Protein AF-A0A7V9CQF8-F1 (afdb_monomer)

pLDDT: mean 92.97, std 10.44, range [39.41, 98.69]

Secondary structure (DSSP, 8-state):
-B-SS-EE-TTSS-EEBS-EEEEETTEEEEEE-SBSHHHHHHHHTSSTTTTBEEEEE---TT-TTGGG----S-HHHHHTTS-EEEEEPPPGGGSTT-TT--HHHHHHTT----S-EEEEE--STT--EEE--TTSPPEEEEETTEE-GGGGS--

Radius of gyration: 16.54 Å; Cα contacts (8 Å, |Δi|>4): 326; chains: 1; bounding box: 37×45×39 Å

Mean predicted aligned error: 4.27 Å

Nearest PDB structures (foldseek):
  4icr-assembly1_A  TM=9.378E-01  e=2.756E-13  Streptococcus pneumoniae TIGR4
  4icq-assembly1_B  TM=9.628E-01  e=1.821E-12  Streptococcus pneumoniae TIGR4
  1zjc-assembly1_A-2  TM=9.730E-01  e=5.925E-12  Staphylococcus aureus subsp. aureus MW2
  2ayi-assembly1_A  TM=9.454E-01  e=4.159E-12  Thermus thermophilus

Foldseek 3Di:
DWFPAWAQDPPDPWIWAGWDFDDDPQFTPDIDTPTCRVVLVVQCPQDPQQRGWADWFAEFCPQPLLVVVDDPNDCVSLCSNGIKIKGAFHDLVVFPPSPPDDPVSSVVSVGRHGPDIGIGHDGAQVDWDWDDDPPDDTHTQDHRRDGDNVVPPPD

Structure (mmCIF, N/CA/C/O backbone):
data_AF-A0A7V9CQF8-F1
#
_entry.id   AF-A0A7V9CQF8-F1
#
loop_
_atom_site.group_PDB
_atom_site.id
_atom_site.type_symbol
_atom_site.label_atom_id
_atom_site.label_alt_id
_atom_site.label_comp_id
_atom_site.label_asym_id
_atom_site.label_entity_id
_atom_site.label_seq_id
_atom_site.pdbx_PDB_ins_code
_atom_site.Cartn_x
_atom_site.Cartn_y
_atom_site.Cartn_z
_atom_site.occupancy
_atom_site.B_iso_or_equiv
_atom_site.auth_seq_id
_atom_site.auth_comp_id
_atom_site.auth_asym_id
_atom_site.auth_atom_id
_atom_site.pdbx_PDB_model_num
ATOM 1 N N . VAL A 1 1 ? -8.723 5.902 -1.088 1.00 95.75 1 VAL A N 1
ATOM 2 C CA . VAL A 1 1 ? -8.218 4.876 -0.150 1.00 95.75 1 VAL A CA 1
ATOM 3 C C . VAL A 1 1 ? -7.998 5.542 1.192 1.00 95.75 1 VAL A C 1
ATOM 5 O O . VAL A 1 1 ? -7.441 6.632 1.205 1.00 95.75 1 VAL A O 1
ATOM 8 N N . ARG A 1 2 ? -8.460 4.934 2.285 1.00 97.56 2 ARG A N 1
ATOM 9 C CA . ARG A 1 2 ? -8.322 5.459 3.649 1.00 97.56 2 ARG A CA 1
ATOM 10 C C . ARG A 1 2 ? -7.495 4.477 4.470 1.00 97.56 2 ARG A C 1
ATOM 12 O O . ARG A 1 2 ? -7.745 3.279 4.388 1.00 97.56 2 ARG A O 1
ATOM 19 N N . ALA A 1 3 ? -6.534 4.982 5.232 1.00 97.12 3 ALA A N 1
ATOM 20 C CA . ALA A 1 3 ? -5.787 4.174 6.178 1.00 97.12 3 ALA A CA 1
ATOM 21 C C . ALA A 1 3 ? -6.675 3.800 7.370 1.00 97.12 3 ALA A C 1
ATOM 23 O O . ALA A 1 3 ? -7.401 4.642 7.900 1.00 97.12 3 ALA A O 1
ATOM 24 N N . THR A 1 4 ? -6.601 2.550 7.808 1.00 95.62 4 THR A N 1
ATOM 25 C CA . THR A 1 4 ? -7.369 2.044 8.957 1.00 95.62 4 THR A CA 1
ATOM 26 C C . THR A 1 4 ? -6.568 2.069 10.254 1.00 95.62 4 THR A C 1
ATOM 28 O O . THR A 1 4 ? -7.110 1.831 11.332 1.00 95.62 4 THR A O 1
ATOM 31 N N . ARG A 1 5 ? -5.274 2.397 10.168 1.00 94.25 5 ARG A N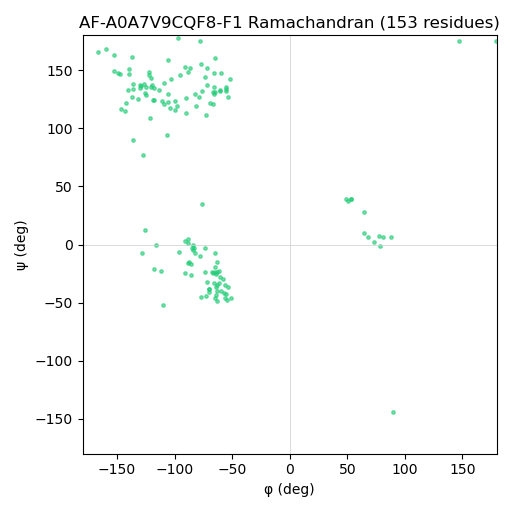 1
ATOM 32 C CA . ARG A 1 5 ? -4.361 2.546 11.304 1.00 94.25 5 ARG A CA 1
ATOM 33 C C . ARG A 1 5 ? -3.432 3.745 11.091 1.00 94.25 5 ARG A C 1
ATOM 35 O O . ARG A 1 5 ? -3.121 4.058 9.941 1.00 94.25 5 ARG A O 1
ATOM 42 N N . PRO A 1 6 ? -2.958 4.403 12.165 1.00 94.00 6 PRO A N 1
ATOM 43 C CA . PRO A 1 6 ? -1.897 5.399 12.065 1.00 94.00 6 PRO A CA 1
ATOM 44 C C . PRO A 1 6 ? -0.609 4.798 11.494 1.00 94.00 6 PRO A C 1
ATOM 46 O O . PRO A 1 6 ? -0.287 3.640 11.757 1.00 94.00 6 PRO A O 1
ATOM 49 N N . LEU A 1 7 ? 0.157 5.604 10.762 1.00 92.00 7 LEU A N 1
ATOM 50 C CA . LEU A 1 7 ? 1.439 5.195 10.197 1.00 92.00 7 LEU A CA 1
ATOM 51 C C . LEU A 1 7 ? 2.574 5.839 10.985 1.00 92.00 7 LEU A C 1
ATOM 53 O O . LEU A 1 7 ? 2.673 7.065 11.065 1.00 92.00 7 LEU A O 1
ATOM 57 N N . ALA A 1 8 ? 3.468 5.016 11.523 1.00 88.94 8 ALA A N 1
ATOM 58 C CA . ALA A 1 8 ? 4.750 5.480 12.033 1.00 88.94 8 ALA A CA 1
ATOM 59 C C . ALA A 1 8 ? 5.778 5.428 10.900 1.00 88.94 8 ALA A C 1
ATOM 61 O O . ALA A 1 8 ? 6.128 4.349 10.429 1.00 88.94 8 ALA A O 1
ATOM 62 N N . LEU A 1 9 ? 6.257 6.588 10.448 1.00 83.38 9 LEU A N 1
ATOM 63 C CA . LEU A 1 9 ? 7.223 6.641 9.352 1.00 83.38 9 LEU A CA 1
ATOM 64 C C . LEU A 1 9 ? 8.643 6.362 9.878 1.00 83.38 9 LEU A C 1
ATOM 66 O O . LEU A 1 9 ? 9.141 7.138 10.699 1.00 83.38 9 LEU A O 1
ATOM 70 N N . PRO A 1 10 ? 9.334 5.305 9.405 1.00 69.06 10 PRO A N 1
ATOM 71 C CA . PRO A 1 10 ? 10.662 4.954 9.898 1.00 69.06 10 PRO A CA 1
ATOM 72 C C . PRO A 1 10 ? 11.655 6.116 9.793 1.00 69.06 10 PRO A C 1
ATOM 74 O O . PRO A 1 10 ? 11.728 6.814 8.782 1.00 69.06 10 PRO A O 1
ATOM 77 N N . GLY A 1 11 ? 12.433 6.335 10.856 1.00 68.81 11 GLY A N 1
ATOM 78 C CA . GLY A 1 11 ? 13.428 7.412 10.910 1.00 68.81 11 GLY A CA 1
ATOM 79 C C . GLY A 1 11 ? 12.846 8.821 11.070 1.00 68.81 11 GLY A C 1
ATOM 80 O O . GLY A 1 11 ? 13.608 9.786 11.111 1.00 68.81 11 GLY A O 1
ATOM 81 N N . ARG A 1 12 ? 11.522 8.960 11.198 1.00 65.94 12 ARG A N 1
ATOM 82 C CA . ARG A 1 12 ? 10.856 10.221 11.529 1.00 65.94 12 ARG A CA 1
ATOM 83 C C . ARG A 1 12 ? 10.065 10.049 12.820 1.00 65.94 12 ARG A C 1
ATOM 85 O O . ARG A 1 12 ? 9.318 9.094 12.975 1.00 65.94 12 ARG A O 1
ATOM 92 N N . SER A 1 13 ? 10.161 11.012 13.732 1.00 79.31 13 SER A N 1
ATOM 93 C CA . SER A 1 13 ? 9.315 11.065 14.938 1.00 79.31 13 SER A CA 1
ATOM 94 C C . SER A 1 13 ? 7.892 11.551 14.618 1.00 79.31 13 SER A C 1
ATOM 96 O O . SER A 1 13 ? 7.308 12.309 15.388 1.00 79.31 13 SER A O 1
ATOM 98 N N . VAL A 1 14 ? 7.364 11.189 13.444 1.00 88.50 14 VAL A N 1
ATOM 99 C CA . VAL A 1 14 ? 6.090 11.677 12.911 1.00 88.50 14 VAL A CA 1
ATOM 100 C C . VAL A 1 14 ? 5.140 10.502 12.761 1.00 88.50 14 VAL A C 1
ATOM 102 O O . VAL A 1 14 ? 5.447 9.526 12.076 1.00 88.50 14 VAL A O 1
ATOM 105 N N . ILE A 1 15 ? 3.977 10.640 13.391 1.00 92.81 15 ILE A N 1
ATOM 106 C CA . ILE A 1 15 ? 2.840 9.741 13.230 1.00 92.81 15 ILE A CA 1
ATOM 107 C C . ILE A 1 15 ? 1.863 10.411 12.264 1.00 92.81 15 ILE A C 1
ATOM 109 O O . ILE A 1 15 ? 1.437 11.552 12.486 1.00 92.81 15 ILE A O 1
ATOM 113 N N . VAL A 1 16 ? 1.540 9.704 11.186 1.00 95.81 16 VAL A N 1
ATOM 114 C CA . VAL A 1 16 ? 0.502 10.107 10.237 1.00 95.81 16 VAL A CA 1
ATOM 115 C C . VAL A 1 16 ? -0.820 9.509 10.700 1.00 95.81 16 VAL A C 1
ATOM 117 O O . VAL A 1 16 ? -0.909 8.297 10.898 1.00 95.81 16 VAL A O 1
ATOM 120 N N . SER A 1 17 ? -1.836 10.351 10.862 1.00 96.00 17 SER A N 1
ATOM 121 C CA . SER A 1 17 ? -3.161 9.954 11.354 1.00 96.00 17 SER A CA 1
ATOM 122 C C . SER A 1 17 ? -4.242 10.323 10.346 1.00 96.00 17 SER A C 1
ATOM 124 O O . SER A 1 17 ? -4.129 11.342 9.665 1.00 96.00 17 SER A O 1
ATOM 126 N N . ASP A 1 18 ? -5.282 9.492 10.262 1.00 97.38 18 ASP 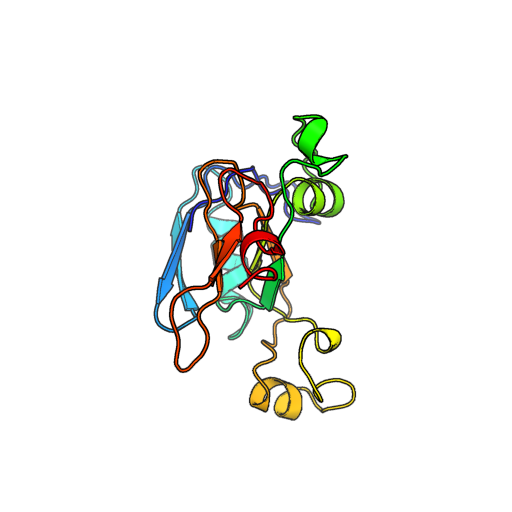A N 1
ATOM 127 C CA . ASP A 1 18 ? -6.444 9.681 9.381 1.00 97.38 18 ASP A CA 1
ATOM 128 C C . ASP A 1 18 ? -6.067 9.899 7.906 1.00 97.38 18 ASP A C 1
ATOM 130 O O . ASP A 1 18 ? -6.649 10.732 7.215 1.00 97.38 18 ASP A O 1
ATOM 134 N N . LEU A 1 19 ? -5.055 9.163 7.430 1.00 98.44 19 LEU A N 1
ATOM 135 C CA . LEU A 1 19 ? -4.542 9.303 6.072 1.00 98.44 19 LEU A CA 1
ATOM 136 C C . LEU A 1 19 ? -5.585 8.875 5.032 1.00 98.44 19 LEU A C 1
ATOM 138 O O . LEU A 1 19 ? -6.097 7.756 5.051 1.00 98.44 19 LEU A O 1
ATOM 142 N N . GLU A 1 20 ? -5.810 9.740 4.054 1.00 98.56 20 GLU A N 1
ATOM 143 C CA . GLU A 1 20 ? -6.580 9.483 2.848 1.00 98.56 20 GLU A CA 1
ATOM 144 C C . GLU A 1 20 ? -5.752 9.792 1.604 1.00 98.56 20 GLU A C 1
ATOM 146 O O . GLU A 1 20 ? -5.093 10.827 1.503 1.00 98.56 20 GLU A O 1
ATOM 151 N N . LEU A 1 21 ? -5.826 8.888 0.632 1.00 98.62 21 LEU A N 1
ATOM 152 C CA . LEU A 1 21 ? -5.148 8.979 -0.654 1.00 98.62 21 LEU A CA 1
ATOM 153 C C . LEU A 1 21 ? -6.166 8.839 -1.784 1.00 98.62 21 LEU A C 1
ATOM 155 O O . LEU A 1 21 ? -6.950 7.879 -1.812 1.00 98.62 21 LEU A O 1
ATOM 159 N N . ARG A 1 22 ? -6.129 9.756 -2.753 1.00 98.62 22 ARG A N 1
ATOM 160 C CA . ARG A 1 22 ? -6.918 9.661 -3.988 1.00 98.62 22 ARG A CA 1
ATOM 161 C C . ARG A 1 22 ? -6.017 9.279 -5.150 1.00 98.62 22 ARG A C 1
ATOM 163 O O . ARG A 1 22 ? -4.993 9.923 -5.367 1.00 98.62 22 ARG A O 1
ATOM 170 N N . PHE A 1 23 ? -6.420 8.255 -5.898 1.00 98.38 23 PHE A N 1
ATOM 171 C CA . PHE A 1 23 ? -5.676 7.753 -7.048 1.00 98.38 23 PHE A CA 1
ATOM 172 C C . PHE A 1 23 ? -6.398 8.086 -8.353 1.00 98.38 23 PHE A C 1
ATOM 174 O O . PHE A 1 23 ? -7.611 7.915 -8.453 1.00 98.38 23 PHE A O 1
ATOM 181 N N . GLU A 1 24 ? -5.639 8.490 -9.365 1.00 98.44 24 GLU A N 1
ATOM 182 C CA . GLU A 1 24 ? -6.078 8.595 -10.755 1.00 98.44 24 GLU A CA 1
ATOM 183 C C . GLU A 1 24 ? -4.998 8.016 -11.664 1.00 98.44 24 GLU A C 1
ATOM 185 O O . GLU A 1 24 ? -3.815 8.307 -11.499 1.00 98.44 24 GLU A O 1
ATOM 190 N N . GLN A 1 25 ? -5.398 7.175 -12.623 1.00 96.81 25 GLN A N 1
ATOM 191 C CA . GLN A 1 25 ? -4.489 6.601 -13.629 1.00 96.81 25 GLN A CA 1
ATOM 192 C C . GLN A 1 25 ? -3.219 5.960 -13.024 1.00 96.81 25 GLN A C 1
ATOM 194 O O . GLN A 1 25 ? -2.124 6.070 -13.570 1.00 96.81 25 GLN A O 1
ATOM 199 N N . GLY A 1 26 ? -3.366 5.297 -11.871 1.00 96.12 26 GLY A N 1
ATOM 200 C CA . GLY A 1 26 ? -2.268 4.625 -11.167 1.00 96.12 26 GLY A CA 1
ATOM 201 C C . GLY A 1 26 ? -1.374 5.538 -10.319 1.00 96.12 26 GLY A C 1
ATOM 202 O O . GLY A 1 26 ? -0.381 5.055 -9.779 1.00 96.12 26 GLY A O 1
ATOM 203 N N . ARG A 1 27 ? -1.712 6.826 -10.170 1.00 98.19 27 ARG A N 1
ATOM 204 C CA . ARG A 1 27 ? -0.949 7.805 -9.381 1.00 98.19 27 ARG A CA 1
ATOM 205 C C . ARG A 1 27 ? -1.783 8.405 -8.259 1.00 98.19 27 ARG A C 1
ATOM 207 O O . ARG A 1 27 ? -2.958 8.694 -8.455 1.00 98.19 27 ARG A O 1
ATOM 214 N N . ILE A 1 28 ? -1.163 8.658 -7.114 1.00 98.69 28 ILE A N 1
ATOM 215 C CA . ILE A 1 28 ? -1.724 9.480 -6.043 1.00 98.69 28 ILE A CA 1
ATOM 216 C C . ILE A 1 28 ? -1.753 10.928 -6.529 1.00 98.69 28 ILE A C 1
ATOM 218 O O . ILE A 1 28 ? -0.717 11.497 -6.872 1.00 98.69 28 ILE A O 1
ATOM 222 N N . VAL A 1 29 ? -2.944 11.517 -6.548 1.00 98.31 29 VAL A N 1
ATOM 223 C CA . VAL A 1 29 ? -3.176 12.905 -6.971 1.00 98.31 29 VAL A CA 1
ATOM 224 C C . VAL A 1 29 ? -3.590 13.809 -5.814 1.00 98.31 29 VAL A C 1
ATOM 226 O O . VAL A 1 29 ? -3.366 15.014 -5.874 1.00 98.31 29 VAL A O 1
ATOM 229 N N . GLU A 1 30 ? -4.129 13.241 -4.731 1.00 98.50 30 GLU A N 1
ATOM 230 C CA . GLU A 1 30 ? -4.442 13.973 -3.503 1.00 98.50 30 GLU A CA 1
ATOM 231 C C . GLU A 1 30 ? -4.082 13.162 -2.260 1.00 98.50 30 GLU A C 1
ATOM 233 O O . GLU A 1 30 ? -4.195 11.934 -2.237 1.00 98.50 30 GLU A O 1
ATOM 238 N N . VAL A 1 31 ? -3.676 13.895 -1.225 1.00 98.50 31 VAL A N 1
ATOM 239 C CA . VAL A 1 31 ? -3.358 13.409 0.118 1.00 98.50 31 VAL A CA 1
ATOM 240 C C . VAL A 1 31 ? -4.130 14.274 1.103 1.00 98.50 31 VAL A C 1
ATOM 242 O O . VAL A 1 31 ? -4.139 15.495 0.938 1.00 98.50 31 VAL A O 1
ATOM 245 N N . SER A 1 32 ? -4.735 13.661 2.113 1.00 98.56 32 SER A N 1
ATOM 246 C CA . SER A 1 32 ? -5.261 14.349 3.291 1.00 98.56 32 SER A CA 1
ATOM 247 C C . SER A 1 32 ? -4.893 13.566 4.545 1.00 98.56 32 SER A C 1
ATOM 249 O O . SER A 1 32 ? -4.935 12.340 4.521 1.00 98.56 32 SER A O 1
ATOM 251 N N . ALA A 1 33 ? -4.491 14.242 5.617 1.00 98.25 33 ALA A N 1
ATOM 252 C CA . ALA A 1 33 ? -4.275 13.609 6.917 1.00 98.25 33 ALA A CA 1
ATOM 253 C C . ALA A 1 33 ? -4.490 14.618 8.053 1.00 98.25 33 ALA A C 1
ATOM 255 O O . ALA A 1 33 ? -4.196 15.803 7.899 1.00 98.25 33 ALA A O 1
ATOM 256 N N . SER A 1 34 ? -4.947 14.158 9.220 1.00 97.88 34 SER A N 1
ATOM 257 C CA . SER A 1 34 ? -5.106 15.025 10.400 1.00 97.88 34 SER A CA 1
ATOM 258 C C . SER A 1 34 ? -3.761 15.398 11.042 1.00 97.88 34 SER A C 1
ATOM 260 O O . SER A 1 34 ? -3.640 16.428 11.704 1.00 97.88 34 SER A O 1
ATOM 262 N N . SER A 1 35 ? -2.731 14.577 10.814 1.00 96.81 35 SER A N 1
ATOM 263 C CA . SER A 1 35 ? -1.340 14.795 11.219 1.00 96.81 35 SER A CA 1
ATOM 264 C C . SER A 1 35 ? -0.397 14.179 10.187 1.00 96.81 35 SER A C 1
ATOM 266 O O . SER A 1 35 ? -0.706 13.141 9.609 1.00 96.81 35 SER A O 1
ATOM 268 N N . GLY A 1 36 ? 0.775 14.787 9.976 1.00 95.62 36 GLY A N 1
ATOM 269 C CA . GLY A 1 36 ? 1.837 14.219 9.137 1.00 95.62 36 GLY A CA 1
ATOM 270 C C . GLY A 1 36 ? 1.626 14.342 7.621 1.00 95.62 36 GLY A C 1
ATOM 271 O O . GLY A 1 36 ? 2.438 13.810 6.864 1.00 95.62 36 GLY A O 1
ATOM 272 N N . GLU A 1 37 ? 0.598 15.069 7.165 1.00 97.44 37 GLU A N 1
ATOM 273 C CA . GLU A 1 37 ? 0.268 15.237 5.739 1.00 97.44 37 GLU A CA 1
ATOM 274 C C . GLU A 1 37 ? 1.458 15.750 4.911 1.00 97.44 37 GLU A C 1
ATOM 276 O O . GLU A 1 37 ? 1.789 15.185 3.868 1.00 97.44 37 GLU A O 1
ATOM 281 N N . GLU A 1 38 ? 2.145 16.790 5.391 1.00 96.56 38 GLU A N 1
ATOM 282 C CA . GLU A 1 38 ? 3.285 17.396 4.690 1.00 96.56 38 GLU A CA 1
ATOM 283 C C . GLU A 1 38 ? 4.437 16.406 4.483 1.00 96.56 38 GLU A C 1
ATOM 285 O O . GLU A 1 38 ? 5.120 16.445 3.460 1.00 96.56 38 GLU A O 1
ATOM 290 N N . VAL A 1 39 ? 4.630 15.478 5.423 1.00 95.19 39 VAL A N 1
ATOM 291 C CA . VAL A 1 39 ? 5.676 14.455 5.331 1.00 95.19 39 VAL A CA 1
ATOM 292 C C . VAL A 1 39 ? 5.343 13.439 4.244 1.00 95.19 39 VAL A C 1
ATOM 294 O O . VAL A 1 39 ? 6.232 13.061 3.479 1.00 95.19 39 VAL A O 1
ATOM 297 N N . VAL A 1 40 ? 4.074 13.033 4.141 1.00 97.00 40 VAL A N 1
ATOM 298 C CA . VAL A 1 40 ? 3.603 12.169 3.052 1.00 97.00 40 VAL A CA 1
ATOM 299 C C . VAL A 1 40 ? 3.769 12.895 1.720 1.00 97.00 40 VAL A C 1
ATOM 301 O O . VAL A 1 40 ? 4.404 12.361 0.815 1.00 97.00 40 VAL A O 1
ATOM 304 N N . ARG A 1 41 ? 3.317 14.152 1.607 1.00 97.38 41 ARG A N 1
ATOM 305 C CA . ARG A 1 41 ? 3.504 14.960 0.386 1.00 97.38 41 ARG A CA 1
ATOM 306 C C . ARG A 1 41 ? 4.976 15.063 -0.020 1.00 97.38 41 ARG A C 1
ATOM 308 O O . ARG A 1 41 ? 5.291 14.908 -1.197 1.00 97.38 41 ARG A O 1
ATOM 315 N N . ALA A 1 42 ? 5.877 15.266 0.941 1.00 95.81 42 ALA A N 1
ATOM 316 C CA . ALA A 1 42 ? 7.312 15.308 0.686 1.00 95.81 42 ALA A CA 1
ATOM 317 C C . ALA A 1 42 ? 7.864 13.962 0.183 1.00 95.81 42 ALA A C 1
ATOM 319 O O . ALA A 1 42 ? 8.727 13.953 -0.690 1.00 95.81 42 ALA A O 1
ATOM 320 N N . GLN A 1 43 ? 7.363 12.826 0.685 1.00 95.88 43 GLN A N 1
ATOM 321 C CA . GLN A 1 43 ? 7.725 11.511 0.142 1.00 95.88 43 GLN A CA 1
ATOM 322 C C . GLN A 1 43 ? 7.247 11.338 -1.299 1.00 95.88 43 GLN A C 1
ATOM 324 O O . GLN A 1 43 ? 8.030 10.909 -2.140 1.00 95.88 43 GLN A O 1
ATOM 329 N N . LEU A 1 44 ? 5.995 11.697 -1.598 1.00 97.50 44 LEU A N 1
ATOM 330 C CA . LEU A 1 44 ? 5.426 11.547 -2.943 1.00 97.50 44 LEU A CA 1
ATOM 331 C C . LEU A 1 44 ? 6.122 12.430 -3.990 1.00 97.50 44 LEU A C 1
ATOM 333 O O . LEU A 1 44 ? 6.091 12.112 -5.174 1.00 97.50 44 LEU A O 1
ATOM 337 N N . ALA A 1 45 ? 6.754 13.525 -3.560 1.00 97.19 45 ALA A N 1
ATOM 338 C CA . ALA A 1 45 ? 7.527 14.423 -4.414 1.00 97.19 45 ALA A CA 1
ATOM 339 C C . ALA A 1 45 ? 8.986 13.978 -4.634 1.00 97.19 45 ALA A C 1
ATOM 341 O O . ALA A 1 45 ? 9.718 14.653 -5.355 1.00 97.19 45 ALA A O 1
ATOM 342 N N . ASN A 1 46 ? 9.432 12.887 -4.000 1.00 96.19 46 ASN A N 1
ATOM 343 C CA . ASN A 1 46 ? 10.845 12.503 -3.990 1.00 96.19 46 ASN A CA 1
ATOM 344 C C . ASN A 1 46 ? 11.340 12.002 -5.357 1.00 96.19 46 ASN A C 1
ATOM 346 O O . ASN A 1 46 ? 12.461 12.300 -5.763 1.00 96.19 46 ASN A O 1
ATOM 350 N N . ASP A 1 47 ? 10.503 11.247 -6.071 1.00 97.12 47 ASP A N 1
ATOM 351 C CA . ASP A 1 47 ? 10.774 10.758 -7.423 1.00 97.12 47 ASP A CA 1
ATOM 352 C C . ASP A 1 47 ? 9.475 10.374 -8.152 1.00 97.12 47 ASP A C 1
ATOM 354 O O . ASP A 1 47 ? 8.406 10.273 -7.549 1.00 97.12 47 ASP A O 1
ATOM 358 N N . ASP A 1 48 ? 9.563 10.143 -9.465 1.00 94.69 48 ASP A N 1
ATOM 359 C CA . ASP A 1 48 ? 8.398 9.902 -10.330 1.00 94.69 48 ASP A CA 1
ATOM 360 C C . ASP A 1 48 ? 7.543 8.699 -9.905 1.00 94.69 48 ASP A C 1
ATOM 362 O O . ASP A 1 48 ? 6.331 8.689 -10.158 1.00 94.69 48 ASP A O 1
ATOM 366 N N . GLY A 1 49 ? 8.164 7.687 -9.290 1.00 97.62 49 GLY A N 1
ATOM 367 C CA . GLY A 1 49 ? 7.510 6.458 -8.848 1.00 97.62 49 GLY A CA 1
ATOM 368 C C . GLY A 1 49 ? 6.925 6.543 -7.441 1.00 97.62 49 GLY A C 1
ATOM 369 O O . GLY A 1 49 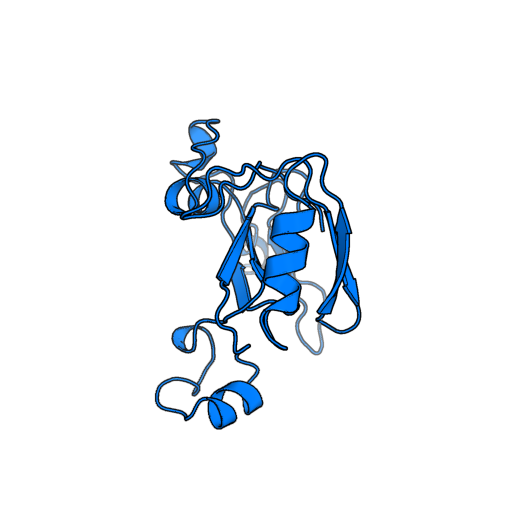? 6.078 5.721 -7.101 1.00 97.62 49 GLY A O 1
ATOM 370 N N . ALA A 1 50 ? 7.314 7.532 -6.632 1.00 98.12 50 ALA A N 1
ATOM 371 C CA . ALA A 1 50 ? 6.878 7.654 -5.240 1.00 98.12 50 ALA A CA 1
ATOM 372 C C . ALA A 1 50 ? 5.353 7.807 -5.093 1.00 98.12 50 ALA A C 1
ATOM 374 O O . ALA A 1 50 ? 4.785 7.375 -4.096 1.00 98.12 50 ALA A O 1
ATOM 375 N N . ALA A 1 51 ? 4.684 8.370 -6.104 1.00 98.25 51 ALA A N 1
ATOM 376 C CA . ALA A 1 51 ? 3.229 8.514 -6.151 1.00 98.25 51 ALA A CA 1
ATOM 377 C C . ALA A 1 51 ? 2.484 7.314 -6.766 1.00 98.25 51 ALA A C 1
ATOM 379 O O . ALA A 1 51 ? 1.265 7.371 -6.888 1.00 98.25 51 ALA A O 1
ATOM 380 N N . CYS A 1 52 ? 3.166 6.246 -7.177 1.00 98.31 52 CYS A N 1
ATOM 381 C CA . CYS A 1 52 ? 2.539 5.038 -7.725 1.00 98.31 52 CYS A CA 1
ATOM 382 C C . CYS A 1 52 ? 2.589 3.894 -6.704 1.00 98.31 52 CYS A C 1
ATOM 384 O O . CYS A 1 52 ? 3.426 3.905 -5.805 1.00 98.31 52 CYS A O 1
ATOM 386 N N . LEU A 1 53 ? 1.722 2.889 -6.846 1.00 98.31 53 LEU A N 1
ATOM 387 C CA . LEU A 1 53 ? 1.769 1.698 -5.992 1.00 98.31 53 LEU A CA 1
ATOM 388 C C . LEU A 1 53 ? 2.951 0.789 -6.344 1.00 98.31 53 LEU A C 1
ATOM 390 O O . LEU A 1 53 ? 3.312 0.642 -7.512 1.00 98.31 53 LEU A O 1
ATOM 394 N N . GLY A 1 54 ? 3.522 0.175 -5.314 1.00 98.12 54 GLY A N 1
ATOM 395 C CA . GLY A 1 54 ? 4.556 -0.849 -5.410 1.00 98.12 54 GLY A CA 1
ATOM 396 C C . GLY A 1 54 ? 4.135 -2.202 -4.842 1.00 98.12 54 GLY A C 1
ATOM 397 O O . GLY A 1 54 ? 4.709 -3.217 -5.228 1.00 98.12 54 GLY A O 1
ATOM 398 N N . GLU A 1 55 ? 3.130 -2.230 -3.965 1.00 98.38 55 GLU A N 1
ATOM 399 C CA . GLU A 1 55 ? 2.691 -3.448 -3.285 1.00 98.38 55 GLU A CA 1
ATOM 400 C C . GLU A 1 55 ? 1.196 -3.423 -2.972 1.00 98.38 55 GLU A C 1
ATOM 402 O O . GLU A 1 55 ? 0.620 -2.371 -2.679 1.00 98.38 55 GLU A O 1
ATOM 407 N N . VAL A 1 56 ? 0.599 -4.613 -3.005 1.00 97.81 56 VAL A N 1
ATOM 408 C CA . VAL A 1 56 ? -0.697 -4.933 -2.412 1.00 97.81 56 VAL A CA 1
ATOM 409 C C . VAL A 1 56 ? -0.507 -6.219 -1.620 1.00 97.81 56 VAL A C 1
ATOM 411 O O . VAL A 1 56 ? -0.070 -7.223 -2.184 1.00 97.81 56 VAL A O 1
ATOM 414 N N . ALA A 1 57 ? -0.851 -6.196 -0.339 1.00 97.75 57 ALA A N 1
ATOM 415 C CA . ALA A 1 57 ? -0.722 -7.332 0.555 1.00 97.75 57 ALA A CA 1
ATOM 416 C C . ALA A 1 57 ? -2.053 -7.626 1.244 1.00 97.75 57 ALA A C 1
ATOM 418 O O . ALA A 1 57 ? -2.775 -6.724 1.677 1.00 97.75 57 ALA A O 1
ATOM 419 N N . LEU A 1 58 ? -2.373 -8.914 1.335 1.00 97.44 58 LEU A N 1
ATOM 420 C CA . LEU A 1 58 ? -3.613 -9.400 1.920 1.00 97.44 58 LEU A CA 1
ATOM 421 C C . LEU A 1 58 ? -3.312 -10.113 3.235 1.00 97.44 58 LEU A C 1
ATOM 423 O O . LEU A 1 58 ? -2.545 -11.074 3.274 1.00 97.44 58 LEU A O 1
ATOM 427 N N . VAL A 1 59 ? -3.947 -9.637 4.299 1.00 96.62 59 VAL A N 1
ATOM 428 C CA . VAL A 1 59 ? -3.886 -10.191 5.650 1.00 96.62 59 VAL A CA 1
ATOM 429 C C . VAL A 1 59 ? -5.305 -10.167 6.197 1.00 96.62 59 VAL A C 1
ATOM 431 O O . VAL A 1 59 ? -5.949 -9.118 6.167 1.00 96.62 59 VAL A O 1
ATOM 434 N N . ASP A 1 60 ? -5.779 -11.316 6.665 1.00 95.25 60 ASP A N 1
ATOM 435 C CA . ASP A 1 60 ? -7.132 -11.487 7.185 1.00 95.25 60 ASP A CA 1
ATOM 436 C C . ASP A 1 60 ? -7.166 -11.388 8.723 1.00 95.25 60 ASP A C 1
ATOM 438 O O . ASP A 1 60 ? -6.135 -11.293 9.407 1.00 95.25 60 ASP A O 1
ATOM 442 N N . GLY A 1 61 ? -8.366 -11.488 9.290 1.00 94.62 61 GLY A N 1
ATOM 443 C CA . GLY A 1 61 ? -8.606 -11.406 10.728 1.00 94.62 61 GLY A CA 1
ATOM 444 C C . GLY A 1 61 ? -7.985 -12.553 11.534 1.00 94.62 61 GLY A C 1
ATOM 445 O O . GLY A 1 61 ? -7.983 -12.522 12.770 1.00 94.62 61 GLY A O 1
ATOM 446 N N . THR A 1 62 ? -7.420 -13.575 10.876 1.00 94.94 62 THR A N 1
ATOM 447 C CA . THR A 1 62 ? -6.707 -14.665 11.553 1.00 94.94 62 THR A CA 1
ATOM 448 C C . T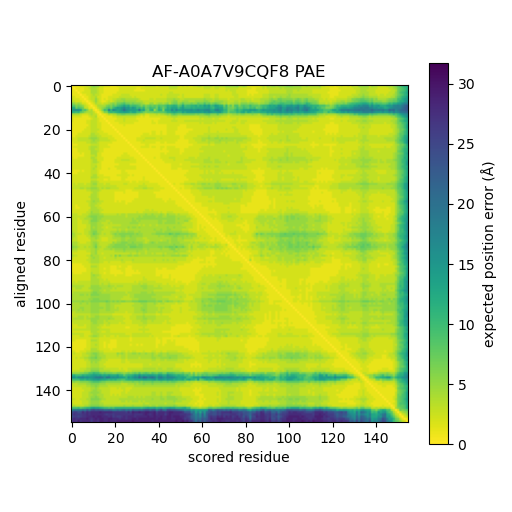HR A 1 62 ? -5.251 -14.322 11.882 1.00 94.94 62 THR A C 1
ATOM 450 O O . THR A 1 62 ? -4.588 -15.105 12.578 1.00 94.94 62 THR A O 1
ATOM 453 N N . SER A 1 63 ? -4.756 -13.142 11.486 1.00 95.75 63 SER A N 1
ATOM 454 C CA . SER A 1 63 ? -3.429 -12.660 11.879 1.00 95.75 63 SER A CA 1
ATOM 455 C C . SER A 1 63 ? -3.242 -12.669 13.399 1.00 95.75 63 SER A C 1
ATOM 457 O O . SER A 1 63 ? -4.009 -12.078 14.162 1.00 95.75 63 SER A O 1
ATOM 459 N N . ALA A 1 64 ? -2.164 -13.308 13.864 1.00 95.69 64 ALA A N 1
ATOM 460 C CA . ALA A 1 64 ? -1.809 -13.302 15.280 1.00 95.69 64 ALA A CA 1
ATOM 461 C C . ALA A 1 64 ? -1.484 -11.891 15.791 1.00 95.69 64 ALA A C 1
ATOM 463 O O . ALA A 1 64 ? -1.815 -11.578 16.933 1.00 95.69 64 ALA A O 1
ATOM 464 N N . VAL A 1 65 ? -0.880 -11.047 14.947 1.00 95.38 65 VAL A N 1
ATOM 465 C CA . VAL A 1 65 ? -0.585 -9.649 15.282 1.00 95.38 65 VAL A CA 1
ATOM 466 C C . VAL A 1 65 ? -1.875 -8.832 15.282 1.00 95.38 65 VAL A C 1
ATOM 468 O O . VAL A 1 65 ? -2.133 -8.106 16.243 1.00 95.38 65 VAL A O 1
ATOM 471 N N . GLY A 1 66 ? -2.732 -9.024 14.273 1.00 93.12 66 GLY A N 1
ATOM 472 C CA . GLY A 1 66 ? -4.040 -8.371 14.168 1.00 93.12 66 GLY A CA 1
ATOM 473 C C . GLY A 1 66 ? -4.921 -8.619 15.392 1.00 93.12 66 GLY A C 1
ATOM 474 O O . GLY A 1 66 ? -5.430 -7.672 15.995 1.00 93.12 66 GLY A O 1
ATOM 475 N N . ARG A 1 67 ? -4.992 -9.876 15.854 1.00 95.00 67 ARG A N 1
ATOM 476 C CA . ARG A 1 67 ? -5.769 -10.285 17.038 1.00 95.00 67 ARG A CA 1
ATOM 477 C C . ARG A 1 67 ? -5.321 -9.661 18.359 1.00 95.00 67 ARG A C 1
ATOM 479 O O . ARG A 1 67 ? -6.071 -9.730 19.330 1.00 95.00 67 ARG A O 1
ATOM 486 N N . THR A 1 68 ? -4.133 -9.060 18.432 1.00 95.00 68 THR A N 1
ATOM 487 C CA . THR A 1 68 ? -3.728 -8.324 19.642 1.00 95.00 68 THR A CA 1
ATOM 488 C C . THR A 1 68 ? -4.572 -7.065 19.859 1.00 95.00 68 THR A C 1
ATOM 490 O O . THR A 1 68 ? -4.663 -6.589 20.988 1.00 95.00 68 THR A O 1
ATOM 493 N N . GLY A 1 69 ? -5.172 -6.513 18.794 1.00 91.31 69 GLY A N 1
ATOM 494 C CA . GLY A 1 69 ? -5.910 -5.246 18.831 1.00 91.31 69 GLY A CA 1
ATOM 495 C C . GLY A 1 69 ? -5.031 -4.014 19.075 1.00 91.31 69 GLY A C 1
ATOM 496 O O . GLY A 1 69 ? -5.551 -2.914 19.247 1.00 91.31 69 GLY A O 1
ATOM 497 N N . LEU A 1 70 ? -3.705 -4.177 19.102 1.00 92.88 70 LEU A N 1
ATOM 498 C CA . LEU A 1 70 ? -2.762 -3.093 19.349 1.00 92.88 70 LEU A CA 1
ATOM 499 C C . LEU A 1 70 ? -2.385 -2.389 18.040 1.00 92.88 70 LEU A C 1
ATOM 501 O O . LEU A 1 70 ? -2.314 -3.008 16.977 1.00 92.88 70 LEU A O 1
ATOM 505 N N . THR A 1 71 ? -2.114 -1.088 18.146 1.00 91.19 71 THR A N 1
ATOM 506 C CA . THR A 1 71 ? -1.329 -0.334 17.158 1.00 91.19 71 THR A CA 1
ATOM 507 C C . THR A 1 71 ? 0.092 -0.247 17.688 1.00 91.19 71 THR A C 1
ATOM 509 O O . THR A 1 71 ? 0.308 0.281 18.781 1.00 91.19 71 THR A O 1
ATOM 512 N N . PHE A 1 72 ? 1.050 -0.798 16.949 1.00 90.69 72 PHE A N 1
ATOM 513 C CA . PHE A 1 72 ? 2.425 -0.938 17.428 1.00 90.69 72 PHE A CA 1
ATOM 514 C C . PHE A 1 72 ? 3.285 0.292 17.137 1.00 90.69 72 PHE A C 1
ATOM 516 O O . PHE A 1 72 ? 4.358 0.426 17.727 1.00 90.69 72 PHE A O 1
ATOM 523 N N . PHE A 1 73 ? 2.827 1.184 16.251 1.00 87.88 73 PHE A N 1
ATOM 524 C CA . PHE A 1 73 ? 3.624 2.295 15.721 1.00 87.88 73 PHE A CA 1
ATOM 525 C C . PHE A 1 73 ? 4.949 1.786 15.143 1.00 87.88 73 PHE A C 1
ATOM 527 O O . PHE A 1 73 ? 6.014 2.385 15.311 1.00 87.88 73 PHE A O 1
ATOM 534 N N . ASN A 1 74 ? 4.871 0.635 14.481 1.00 86.88 74 ASN A N 1
ATOM 535 C CA . ASN A 1 74 ? 6.000 -0.047 13.886 1.00 86.88 74 ASN A CA 1
ATOM 536 C C . ASN A 1 74 ? 5.514 -0.741 12.620 1.00 86.88 74 ASN A C 1
ATOM 538 O O . ASN A 1 74 ? 4.694 -1.653 12.708 1.00 86.88 74 ASN A O 1
ATOM 542 N N . SER A 1 75 ? 6.042 -0.321 11.469 1.00 84.62 75 SER A N 1
ATOM 543 C CA . SER A 1 75 ? 5.594 -0.803 10.159 1.00 84.62 75 SER A CA 1
ATOM 544 C C . SER A 1 75 ? 5.565 -2.328 10.078 1.00 84.62 75 SER A C 1
ATOM 546 O O . SER A 1 75 ? 4.532 -2.879 9.735 1.00 84.62 75 SER A O 1
ATOM 548 N N . LEU A 1 76 ? 6.621 -3.011 10.537 1.00 87.69 76 LEU A N 1
ATOM 549 C CA . LEU A 1 76 ? 6.708 -4.474 10.475 1.00 87.69 76 LEU A CA 1
ATOM 550 C C . LEU A 1 76 ? 5.577 -5.176 11.244 1.00 87.69 76 LEU A C 1
ATOM 552 O O . LEU A 1 76 ? 5.060 -6.197 10.800 1.00 87.69 76 LEU A O 1
ATOM 556 N N . PHE A 1 77 ? 5.194 -4.669 12.418 1.00 90.81 77 PHE A N 1
ATOM 557 C CA . PHE A 1 77 ? 4.077 -5.260 13.157 1.00 90.81 77 PHE A CA 1
ATOM 558 C C . PHE A 1 77 ? 2.731 -4.855 12.559 1.00 90.81 77 PHE A C 1
ATOM 560 O O . PHE A 1 77 ? 1.858 -5.704 12.391 1.00 90.81 77 PHE A O 1
ATOM 567 N N . ASP A 1 78 ? 2.552 -3.576 12.240 1.00 90.44 78 ASP A N 1
ATOM 568 C CA . ASP A 1 78 ? 1.259 -3.066 11.798 1.00 90.44 78 ASP A CA 1
ATOM 569 C C . ASP A 1 78 ? 0.885 -3.545 10.376 1.00 90.44 78 ASP A C 1
ATOM 571 O O . ASP A 1 78 ? -0.290 -3.827 10.146 1.00 90.44 78 ASP A O 1
ATOM 575 N N . GLU A 1 79 ? 1.847 -3.750 9.465 1.00 88.56 79 GLU A N 1
ATOM 576 C CA . GLU A 1 79 ? 1.620 -4.335 8.124 1.00 88.56 79 GLU A CA 1
ATOM 577 C C . GLU A 1 79 ? 1.163 -5.802 8.217 1.00 88.56 79 GLU A C 1
ATOM 579 O O . GLU A 1 79 ? 0.325 -6.270 7.458 1.00 88.56 79 GLU A O 1
ATOM 584 N N . ASN A 1 80 ? 1.647 -6.538 9.222 1.00 93.88 80 ASN A N 1
ATOM 585 C CA . ASN A 1 80 ? 1.245 -7.923 9.458 1.00 93.88 80 ASN A CA 1
ATOM 586 C C . ASN A 1 80 ? -0.062 -8.020 10.260 1.00 93.88 80 ASN A C 1
ATOM 588 O O . ASN A 1 80 ? -0.524 -9.125 10.551 1.00 93.88 80 ASN A O 1
ATOM 592 N N . ALA A 1 81 ? -0.663 -6.894 10.653 1.00 95.12 81 ALA A N 1
ATOM 593 C CA . ALA A 1 81 ? -1.894 -6.866 11.432 1.00 95.12 81 ALA A CA 1
ATOM 594 C C . ALA A 1 81 ? -3.164 -6.823 10.569 1.00 95.12 81 ALA A C 1
ATOM 596 O O . ALA A 1 81 ? -4.225 -7.195 11.067 1.00 95.12 81 ALA A O 1
ATOM 597 N N . THR A 1 82 ? -3.081 -6.337 9.328 1.00 96.62 82 THR A N 1
ATOM 598 C CA . THR A 1 82 ? -4.216 -6.184 8.402 1.00 96.62 82 THR A CA 1
ATOM 599 C C . THR A 1 82 ? -3.716 -5.919 6.980 1.00 96.62 82 THR A C 1
ATOM 601 O O . THR A 1 82 ? -2.544 -5.605 6.808 1.00 96.62 82 THR A O 1
ATOM 604 N N . CYS A 1 83 ? -4.576 -6.033 5.961 1.00 97.88 83 CYS A N 1
ATOM 605 C CA . CYS A 1 83 ? -4.193 -5.741 4.576 1.00 97.88 83 CYS A CA 1
ATOM 606 C C . CYS A 1 83 ? -3.541 -4.353 4.449 1.00 97.88 83 CYS A C 1
ATOM 608 O O . CYS A 1 83 ? -4.007 -3.374 5.047 1.00 97.88 83 CYS A O 1
ATOM 610 N N . HIS A 1 84 ? -2.533 -4.241 3.589 1.00 98.06 84 HIS A N 1
ATOM 611 C CA . HIS A 1 84 ? -1.871 -2.976 3.288 1.00 98.06 84 HIS A CA 1
ATOM 612 C C . HIS A 1 84 ? -1.608 -2.808 1.795 1.00 98.06 84 HIS A C 1
ATOM 614 O O . HIS A 1 84 ? -1.628 -3.750 1.001 1.00 98.06 84 HIS A O 1
ATOM 620 N N . ILE A 1 85 ? -1.373 -1.560 1.415 1.00 98.06 85 ILE A N 1
ATOM 621 C CA . ILE A 1 85 ? -0.810 -1.186 0.120 1.00 98.06 85 ILE A CA 1
ATOM 622 C C . ILE A 1 85 ? 0.462 -0.388 0.369 1.00 98.06 85 ILE A C 1
ATOM 624 O O . ILE A 1 85 ? 0.514 0.368 1.336 1.00 98.06 85 ILE A O 1
ATOM 628 N N . ALA A 1 86 ? 1.446 -0.483 -0.517 1.00 98.00 86 ALA A N 1
ATOM 629 C CA . ALA A 1 86 ? 2.616 0.388 -0.456 1.00 98.00 86 ALA A CA 1
ATOM 630 C C . ALA A 1 86 ? 2.653 1.319 -1.660 1.00 98.00 86 ALA A C 1
ATOM 632 O O . ALA A 1 86 ? 2.504 0.871 -2.801 1.00 98.00 86 ALA A O 1
ATOM 633 N N . TYR A 1 87 ? 2.897 2.609 -1.426 1.00 98.25 87 TYR A N 1
ATOM 634 C CA . TYR A 1 87 ? 3.331 3.512 -2.493 1.00 98.25 87 TYR A CA 1
ATOM 635 C C . TYR A 1 87 ? 4.858 3.548 -2.588 1.00 98.25 87 TYR A C 1
ATOM 637 O O . TYR A 1 87 ? 5.580 3.321 -1.614 1.00 98.25 87 TYR A O 1
ATOM 645 N N . GLY A 1 88 ? 5.350 3.837 -3.789 1.00 98.12 88 GLY A N 1
ATOM 646 C CA . GLY A 1 88 ? 6.758 3.774 -4.136 1.00 98.12 88 GLY A CA 1
ATOM 647 C C . GLY A 1 88 ? 7.178 2.399 -4.655 1.00 98.12 88 GLY A C 1
ATOM 648 O O . GLY A 1 88 ? 6.466 1.746 -5.414 1.00 98.12 88 GLY A O 1
ATOM 649 N N . ARG A 1 89 ? 8.397 1.991 -4.323 1.00 98.00 89 ARG A N 1
ATOM 650 C CA . ARG A 1 89 ? 9.132 0.901 -4.962 1.00 98.00 89 ARG A CA 1
ATOM 651 C C . ARG A 1 89 ? 8.389 -0.427 -4.843 1.00 98.00 89 ARG A C 1
ATOM 653 O O . ARG A 1 89 ? 8.017 -0.818 -3.743 1.00 98.00 89 ARG A O 1
ATOM 660 N N . ALA A 1 90 ? 8.275 -1.144 -5.956 1.00 98.19 90 ALA A N 1
ATOM 661 C CA . ALA A 1 90 ? 7.840 -2.536 -5.981 1.00 98.19 90 ALA A CA 1
ATOM 662 C C . ALA A 1 90 ? 9.019 -3.498 -5.768 1.0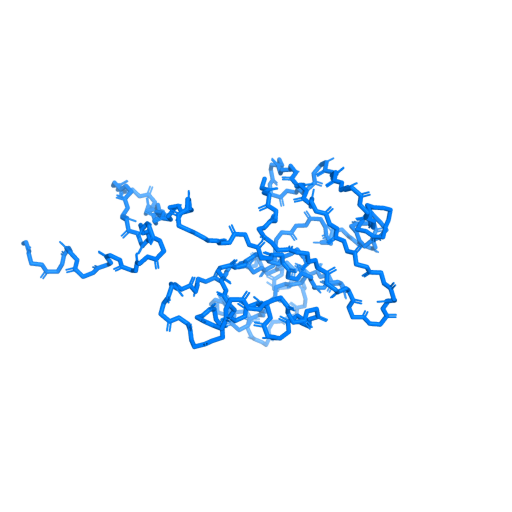0 98.19 90 ALA A C 1
ATOM 664 O O . ALA A 1 90 ? 10.153 -3.206 -6.163 1.00 98.19 90 ALA A O 1
ATOM 665 N N . TYR A 1 91 ? 8.742 -4.674 -5.211 1.00 97.06 91 TYR A N 1
ATOM 666 C CA . TYR A 1 91 ? 9.698 -5.781 -5.167 1.00 97.06 91 TYR A CA 1
ATOM 667 C C . TYR A 1 91 ? 9.735 -6.492 -6.524 1.00 97.06 91 TYR A C 1
ATOM 669 O O . TYR A 1 91 ? 8.703 -6.900 -7.055 1.00 97.06 91 TYR A O 1
ATOM 677 N N . ALA A 1 92 ? 10.924 -6.645 -7.113 1.00 96.56 92 ALA A N 1
ATOM 678 C CA . ALA A 1 92 ? 11.070 -7.298 -8.418 1.00 96.56 92 ALA A CA 1
ATOM 679 C C . ALA A 1 92 ? 10.718 -8.793 -8.351 1.00 96.56 92 ALA A C 1
ATOM 681 O O . ALA A 1 92 ? 10.322 -9.390 -9.343 1.00 96.56 92 ALA A O 1
ATOM 682 N N . GLU A 1 93 ? 10.843 -9.385 -7.170 1.00 96.81 93 GLU A N 1
ATOM 683 C CA . GLU A 1 93 ? 10.486 -10.757 -6.840 1.00 96.81 93 GLU A CA 1
ATOM 684 C C . GLU A 1 93 ? 8.979 -11.019 -6.969 1.00 96.81 93 GLU A C 1
ATOM 686 O O . GLU A 1 93 ? 8.583 -12.153 -7.226 1.00 96.81 93 GLU A O 1
ATOM 691 N N . ALA A 1 94 ? 8.148 -9.980 -6.837 1.00 95.62 94 ALA A N 1
ATOM 692 C CA . ALA A 1 94 ? 6.696 -10.073 -6.978 1.00 95.62 94 ALA A CA 1
ATOM 693 C C . ALA A 1 94 ? 6.223 -10.031 -8.443 1.00 95.62 94 ALA A C 1
ATOM 695 O O . ALA A 1 94 ? 5.039 -10.226 -8.713 1.00 95.62 94 ALA A O 1
ATOM 696 N N . VAL A 1 95 ? 7.126 -9.772 -9.399 1.00 95.69 95 VAL A N 1
ATOM 697 C CA . VAL A 1 95 ? 6.796 -9.663 -10.824 1.00 95.69 95 VAL A CA 1
ATOM 698 C C . VAL A 1 95 ? 7.540 -10.725 -11.623 1.00 95.69 95 VAL A C 1
ATOM 700 O O . VAL A 1 95 ? 8.771 -10.815 -11.613 1.00 95.69 95 VAL A O 1
ATOM 703 N N . GLU A 1 96 ? 6.778 -11.523 -12.367 1.00 95.56 96 GLU A N 1
ATOM 704 C CA . GLU A 1 96 ? 7.323 -12.593 -13.192 1.00 95.56 96 GLU A CA 1
ATOM 705 C C . GLU A 1 96 ? 8.391 -12.057 -14.165 1.00 95.56 96 GLU A C 1
ATOM 707 O O . GLU A 1 96 ? 8.205 -11.043 -14.840 1.00 95.56 96 GLU A O 1
ATOM 712 N N . ASN A 1 97 ? 9.531 -12.749 -14.251 1.00 97.00 97 ASN A N 1
ATOM 713 C CA . ASN A 1 97 ? 10.656 -12.415 -15.137 1.00 97.00 97 ASN A CA 1
ATOM 714 C C . ASN A 1 97 ? 11.375 -11.073 -14.861 1.00 97.00 97 ASN A C 1
ATOM 716 O O . ASN A 1 97 ? 12.223 -10.668 -15.667 1.00 97.00 97 ASN A O 1
ATOM 720 N N . ALA A 1 98 ? 11.087 -10.387 -13.748 1.00 97.06 98 ALA A N 1
ATOM 721 C CA . ALA A 1 98 ? 11.716 -9.104 -13.421 1.00 97.06 98 ALA A CA 1
ATOM 722 C C . ALA A 1 98 ? 13.063 -9.225 -12.685 1.00 97.06 98 ALA A C 1
ATOM 724 O O . ALA A 1 98 ? 13.923 -8.341 -12.812 1.00 97.06 98 ALA A O 1
ATOM 725 N N . VAL A 1 99 ? 13.288 -10.318 -11.952 1.00 96.94 99 VAL A N 1
ATOM 726 C CA . VAL A 1 99 ? 14.558 -10.571 -11.253 1.00 96.94 99 VAL A CA 1
ATOM 727 C C . VAL A 1 99 ? 15.716 -10.639 -12.259 1.00 96.94 99 VAL A C 1
ATOM 729 O O . VAL A 1 99 ? 15.624 -11.269 -13.312 1.00 96.94 99 VAL A O 1
ATOM 732 N N . GLY A 1 100 ? 16.818 -9.945 -11.957 1.00 95.56 100 GLY A N 1
ATOM 733 C CA . GLY A 1 100 ? 18.006 -9.872 -12.818 1.00 95.56 100 GLY A CA 1
ATOM 734 C C . GLY A 1 100 ? 17.896 -8.918 -14.018 1.00 95.56 100 GLY A C 1
ATOM 735 O O . GLY A 1 100 ? 18.869 -8.762 -14.758 1.00 95.56 100 GLY A O 1
ATOM 736 N N . LYS A 1 101 ? 16.753 -8.251 -14.232 1.00 97.12 101 LYS A N 1
ATOM 737 C CA . LYS A 1 101 ? 16.631 -7.173 -15.231 1.00 97.12 101 LYS A CA 1
ATOM 738 C C . LYS A 1 101 ? 17.251 -5.871 -14.715 1.00 97.12 101 LYS A C 1
ATOM 740 O O . LYS A 1 101 ? 17.308 -5.625 -13.514 1.00 97.12 101 LYS A O 1
ATOM 745 N N . SER A 1 102 ? 17.668 -5.001 -15.637 1.00 96.81 102 SER A N 1
ATOM 746 C CA . SER A 1 102 ? 18.032 -3.618 -15.301 1.00 96.81 102 SER A CA 1
ATOM 747 C C . SER A 1 102 ? 16.809 -2.839 -14.786 1.00 96.81 102 SER A C 1
ATOM 749 O O . SER A 1 102 ? 15.683 -3.220 -15.115 1.00 96.81 102 SER A O 1
ATOM 751 N N . PRO A 1 103 ? 16.983 -1.709 -14.073 1.00 93.44 103 PRO A N 1
ATOM 752 C CA . PRO A 1 103 ? 15.856 -0.896 -13.595 1.00 93.44 103 PRO A CA 1
ATOM 753 C C . PRO A 1 103 ? 14.875 -0.483 -14.704 1.00 93.44 103 PRO A C 1
ATOM 755 O O . PRO A 1 103 ? 13.663 -0.455 -14.513 1.00 93.44 103 PRO A O 1
ATOM 758 N N . GLU A 1 104 ? 15.380 -0.197 -15.905 1.00 95.06 104 GLU A N 1
ATOM 759 C CA . GLU A 1 104 ? 14.544 0.109 -17.070 1.00 95.06 104 GLU A CA 1
ATOM 760 C C . GLU A 1 104 ? 13.792 -1.124 -17.596 1.00 95.06 104 GLU A C 1
ATOM 762 O O . GLU A 1 104 ? 12.626 -1.034 -17.977 1.00 95.06 104 GLU A O 1
ATOM 767 N N . GLY A 1 105 ? 14.440 -2.293 -17.583 1.00 97.25 105 GLY A N 1
ATOM 768 C CA . GLY A 1 105 ? 13.795 -3.562 -17.913 1.00 97.25 105 GLY A CA 1
ATOM 769 C C . GLY A 1 105 ? 12.686 -3.924 -16.927 1.00 97.25 105 GLY A C 1
ATOM 770 O O . GLY A 1 105 ? 11.624 -4.358 -17.356 1.00 97.25 105 GLY A O 1
ATOM 771 N N . GLN A 1 106 ? 12.904 -3.681 -15.634 1.00 97.25 106 GLN A N 1
ATOM 772 C CA . GLN A 1 106 ? 11.902 -3.869 -14.585 1.00 97.25 106 GLN A CA 1
ATOM 773 C C . GLN A 1 106 ? 10.704 -2.925 -14.770 1.00 97.25 106 GLN A C 1
ATOM 775 O O . GLN A 1 106 ? 9.564 -3.381 -14.725 1.00 97.25 106 GLN A O 1
ATOM 780 N N . ARG A 1 107 ? 10.937 -1.641 -15.089 1.00 95.00 107 ARG A N 1
ATOM 781 C CA . ARG A 1 107 ? 9.852 -0.688 -15.401 1.00 95.00 107 ARG A CA 1
ATOM 782 C C . ARG A 1 107 ? 8.965 -1.149 -16.552 1.00 95.00 107 ARG A C 1
ATOM 784 O O . ARG A 1 107 ? 7.749 -1.038 -16.460 1.00 95.00 107 ARG A O 1
ATOM 791 N N . ARG A 1 108 ? 9.554 -1.702 -17.619 1.00 96.44 108 ARG A N 1
ATOM 792 C CA . ARG A 1 108 ? 8.786 -2.256 -18.751 1.00 96.44 108 ARG A CA 1
ATOM 793 C C . ARG A 1 108 ? 7.898 -3.441 -18.368 1.00 96.44 108 ARG A C 1
ATOM 795 O O . ARG A 1 108 ? 6.929 -3.700 -19.070 1.00 96.44 108 ARG A O 1
ATOM 802 N N . LEU A 1 109 ? 8.226 -4.142 -17.286 1.00 97.12 109 LEU A N 1
ATOM 803 C CA . LEU A 1 109 ? 7.433 -5.242 -16.736 1.00 97.12 109 LEU A CA 1
ATOM 804 C C . LEU A 1 109 ? 6.414 -4.771 -15.684 1.00 97.12 109 LEU A C 1
ATOM 806 O O . LEU A 1 109 ? 5.728 -5.597 -15.098 1.00 97.12 109 LEU A O 1
ATOM 810 N N . GLY A 1 110 ? 6.308 -3.461 -15.435 1.00 95.69 110 GLY A N 1
ATOM 811 C CA . GLY A 1 110 ? 5.378 -2.896 -14.455 1.00 95.69 110 GLY A CA 1
ATOM 812 C C . GLY A 1 110 ? 5.926 -2.802 -13.029 1.00 95.69 110 GLY A C 1
ATOM 813 O O . GLY A 1 110 ? 5.191 -2.408 -12.130 1.00 95.69 110 GLY A O 1
ATOM 814 N N . VAL A 1 111 ? 7.210 -3.102 -12.797 1.00 97.88 111 VAL A N 1
ATOM 815 C CA . VAL A 1 111 ? 7.832 -2.907 -11.479 1.00 97.88 111 VAL A CA 1
ATOM 816 C C . VAL A 1 111 ? 8.032 -1.412 -11.243 1.00 97.88 111 VAL A C 1
ATOM 818 O O . VAL A 1 111 ? 8.877 -0.778 -11.890 1.00 97.88 111 VAL A O 1
ATOM 821 N N . ASN A 1 112 ? 7.283 -0.850 -10.296 1.00 98.12 112 ASN A N 1
ATOM 822 C CA . ASN A 1 112 ? 7.439 0.548 -9.926 1.00 98.12 112 ASN A CA 1
ATOM 823 C C . ASN A 1 112 ? 8.823 0.798 -9.304 1.00 98.12 112 ASN A C 1
ATOM 825 O O . ASN A 1 112 ? 9.261 0.075 -8.409 1.00 98.12 112 ASN A O 1
ATOM 829 N N . GLN A 1 113 ? 9.520 1.828 -9.776 1.00 97.38 113 GLN A N 1
ATOM 830 C CA . GLN A 1 113 ? 10.860 2.179 -9.308 1.00 97.38 113 GLN A CA 1
ATOM 831 C C . GLN A 1 113 ? 10.784 3.471 -8.509 1.00 97.38 113 GLN A C 1
ATOM 833 O O . GLN A 1 113 ? 10.401 4.502 -9.053 1.00 97.38 113 GLN A O 1
ATOM 838 N N . SER A 1 114 ? 11.195 3.417 -7.249 1.00 97.50 114 SER A N 1
ATOM 839 C CA . SER A 1 114 ? 11.256 4.578 -6.369 1.00 97.50 114 SER A CA 1
ATOM 840 C C . SER A 1 114 ? 12.340 4.371 -5.317 1.00 97.50 114 SER A C 1
ATOM 842 O O . SER A 1 114 ? 12.808 3.254 -5.083 1.00 97.50 114 SER A O 1
ATOM 844 N N . THR A 1 115 ? 12.746 5.460 -4.683 1.00 95.50 115 THR A N 1
ATOM 845 C CA . THR A 1 115 ? 13.575 5.445 -3.476 1.00 95.50 115 THR A CA 1
ATOM 846 C C . THR A 1 115 ? 12.741 5.313 -2.201 1.00 95.50 115 THR A C 1
ATOM 848 O O . THR A 1 115 ? 13.280 4.960 -1.153 1.00 95.50 115 THR A O 1
ATOM 851 N N . VAL A 1 116 ? 11.434 5.571 -2.287 1.00 95.25 116 VAL A N 1
ATOM 852 C CA . VAL A 1 116 ? 10.479 5.411 -1.189 1.00 95.25 116 VAL A CA 1
ATOM 853 C C . VAL A 1 116 ? 9.807 4.050 -1.298 1.00 95.25 116 VAL A C 1
ATOM 855 O O . VAL A 1 116 ? 9.558 3.562 -2.393 1.00 95.25 116 VAL A O 1
ATOM 858 N N . HIS A 1 117 ? 9.500 3.449 -0.159 1.00 96.19 117 HIS A N 1
ATOM 859 C CA . HIS A 1 117 ? 8.531 2.370 -0.016 1.00 96.19 117 HIS A CA 1
ATOM 860 C C . HIS A 1 117 ? 7.823 2.637 1.311 1.00 96.19 117 HIS A C 1
ATOM 862 O O . HIS A 1 117 ? 8.492 2.864 2.324 1.00 96.19 117 HIS A O 1
ATOM 868 N N . THR A 1 118 ? 6.503 2.787 1.298 1.00 96.19 118 THR A N 1
ATOM 869 C CA . THR A 1 118 ? 5.750 3.111 2.515 1.00 96.19 118 THR A CA 1
ATOM 870 C C . THR A 1 118 ? 4.416 2.398 2.518 1.00 96.19 118 THR A C 1
ATOM 872 O O . THR A 1 118 ? 3.544 2.699 1.702 1.00 96.19 118 THR A O 1
ATOM 875 N N . ASP A 1 119 ? 4.291 1.494 3.480 1.00 96.69 119 ASP A N 1
ATOM 876 C CA . ASP A 1 119 ? 3.118 0.677 3.737 1.00 96.69 119 ASP A CA 1
ATOM 877 C C . ASP A 1 119 ? 2.024 1.482 4.431 1.00 96.69 119 ASP A C 1
ATOM 879 O O . ASP A 1 119 ? 2.249 2.195 5.413 1.00 96.69 119 ASP A O 1
ATOM 883 N N . VAL A 1 120 ? 0.818 1.359 3.893 1.00 97.25 120 VAL A N 1
ATOM 884 C CA . VAL A 1 120 ? -0.406 1.984 4.370 1.00 97.25 120 VAL A CA 1
ATOM 885 C C . VAL A 1 120 ? -1.392 0.867 4.673 1.00 97.25 120 VAL A C 1
ATOM 887 O O . VAL A 1 120 ? -1.921 0.231 3.761 1.00 97.25 120 VAL A O 1
ATOM 890 N N . MET A 1 121 ? -1.648 0.634 5.957 1.00 97.19 121 MET A N 1
ATOM 891 C CA . MET A 1 121 ? -2.652 -0.325 6.411 1.00 97.19 121 MET A CA 1
ATOM 892 C C . MET A 1 121 ? -4.041 0.173 6.019 1.00 97.19 121 MET A C 1
ATOM 894 O O . MET A 1 121 ? -4.443 1.271 6.408 1.00 97.19 121 MET A O 1
ATOM 898 N N . VAL A 1 122 ? -4.760 -0.628 5.238 1.00 97.56 122 VAL A N 1
ATOM 899 C CA . VAL A 1 122 ? -6.070 -0.286 4.663 1.00 97.56 122 VAL A CA 1
ATOM 900 C C . VAL A 1 122 ? -7.131 -1.345 4.924 1.00 97.56 122 VAL A C 1
ATOM 90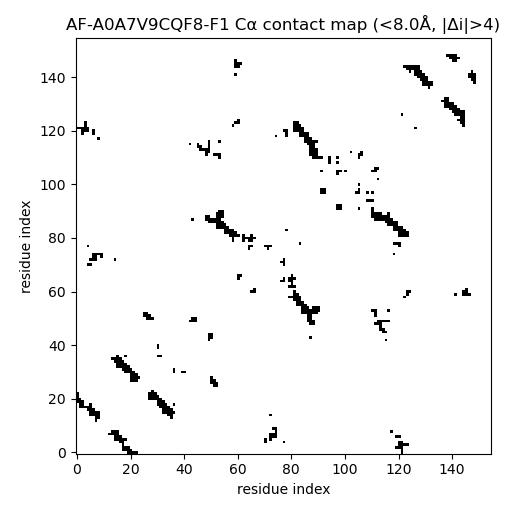2 O O . VAL A 1 122 ? -8.280 -1.106 4.584 1.00 97.56 122 VAL A O 1
ATOM 905 N N . GLY A 1 123 ? -6.763 -2.502 5.481 1.00 96.12 123 GLY A N 1
ATOM 906 C CA . GLY A 1 123 ? -7.673 -3.616 5.733 1.00 96.12 123 GLY A CA 1
ATOM 907 C C . GLY A 1 123 ? -8.569 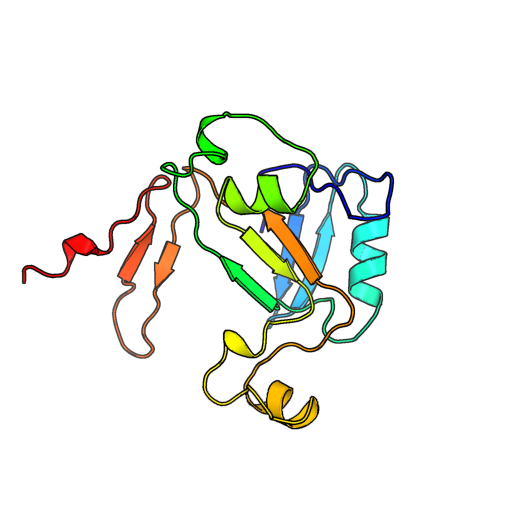-3.436 6.959 1.00 96.12 123 GLY A C 1
ATOM 908 O O . GLY A 1 123 ? -8.448 -2.472 7.721 1.00 96.12 123 GLY A O 1
ATOM 909 N N . GLY A 1 124 ? -9.474 -4.394 7.142 1.00 93.88 124 GLY A N 1
ATOM 910 C CA . GLY A 1 124 ? -10.472 -4.438 8.207 1.00 93.88 124 GLY A CA 1
ATOM 911 C C . GLY A 1 124 ? -11.765 -5.110 7.727 1.00 93.88 124 GLY A C 1
ATOM 912 O O . GLY A 1 124 ? -11.900 -5.397 6.538 1.00 93.88 124 GLY A O 1
ATOM 913 N N . PRO A 1 125 ? -12.751 -5.320 8.616 1.00 93.38 125 PRO A N 1
ATOM 914 C CA . PRO A 1 125 ? -13.988 -6.041 8.289 1.00 93.38 125 PRO A CA 1
ATOM 915 C C . PRO A 1 125 ? -14.872 -5.339 7.250 1.00 93.38 125 PRO A C 1
ATOM 917 O O . PRO A 1 125 ? -15.699 -5.983 6.617 1.00 93.38 125 PRO A O 1
ATOM 920 N N . GLU A 1 126 ? -14.694 -4.035 7.043 1.00 93.88 126 GLU A N 1
ATOM 921 C CA . GLU A 1 126 ? -15.422 -3.267 6.022 1.00 93.88 126 GLU A CA 1
ATOM 922 C C . GLU A 1 126 ? -14.776 -3.357 4.627 1.00 93.88 126 GLU A C 1
ATOM 924 O O . GLU A 1 126 ? -15.308 -2.816 3.658 1.00 93.88 126 GLU A O 1
ATOM 929 N N . VAL A 1 127 ? -13.614 -4.007 4.512 1.00 95.50 127 VAL A N 1
ATOM 930 C CA . VAL A 1 127 ? -12.848 -4.097 3.268 1.00 95.50 127 VAL A CA 1
ATOM 931 C C . VAL A 1 127 ? -13.119 -5.436 2.606 1.00 95.50 127 VAL A C 1
ATOM 933 O O . VAL A 1 127 ? -12.752 -6.497 3.109 1.00 95.50 127 VAL A O 1
ATOM 936 N N . GLU A 1 128 ? -13.733 -5.370 1.432 1.00 97.00 128 GLU A N 1
ATOM 937 C CA . GLU A 1 128 ? -13.945 -6.521 0.565 1.00 97.00 128 GLU A CA 1
ATOM 938 C C . GLU A 1 128 ? -12.951 -6.497 -0.596 1.00 97.00 128 GLU A C 1
ATOM 940 O O . GLU A 1 128 ? -12.634 -5.438 -1.144 1.00 97.00 128 GLU A O 1
ATOM 945 N N . VAL A 1 129 ? -12.461 -7.675 -0.982 1.00 97.50 129 VAL A N 1
ATOM 946 C CA . VAL A 1 129 ? -11.495 -7.821 -2.076 1.00 97.50 129 VAL A CA 1
ATOM 947 C C . VAL A 1 129 ? -12.030 -8.805 -3.099 1.00 97.50 129 VAL A C 1
ATOM 949 O O . VAL A 1 129 ? -12.379 -9.935 -2.753 1.00 97.50 129 VAL A O 1
ATOM 952 N N . ASP A 1 130 ? -12.028 -8.378 -4.359 1.00 96.62 130 ASP A N 1
ATOM 953 C CA . ASP A 1 130 ? -12.353 -9.196 -5.522 1.00 96.62 130 ASP A CA 1
ATOM 954 C C . ASP A 1 130 ? -11.170 -9.269 -6.484 1.00 96.62 130 ASP A C 1
ATOM 956 O O . ASP A 1 130 ? -10.527 -8.265 -6.795 1.00 96.62 130 ASP A O 1
ATOM 960 N N . GLY A 1 131 ? -10.914 -10.464 -7.008 1.00 95.81 131 GLY A N 1
ATOM 961 C CA . GLY A 1 131 ? -10.056 -10.675 -8.161 1.00 95.81 131 GLY A CA 1
ATOM 962 C C . GLY A 1 131 ? -10.833 -10.421 -9.448 1.00 95.81 131 GLY A C 1
ATOM 963 O O . GLY A 1 131 ? -11.908 -10.983 -9.649 1.00 95.81 131 GLY A O 1
ATOM 964 N N . LEU A 1 132 ? -10.283 -9.602 -10.342 1.00 94.75 132 LEU A N 1
ATOM 965 C CA . LEU A 1 132 ? -10.888 -9.296 -11.638 1.00 94.75 132 LEU A CA 1
ATOM 966 C C . LEU A 1 132 ? -10.112 -10.016 -12.753 1.00 94.75 132 LEU A C 1
ATOM 968 O O . LEU A 1 132 ? -9.099 -9.493 -13.226 1.00 94.75 132 LEU A O 1
ATOM 972 N N . PRO A 1 133 ? -10.530 -11.224 -13.178 1.00 90.88 133 PRO A N 1
ATOM 973 C CA . PRO A 1 133 ? -9.912 -11.885 -14.321 1.00 90.88 133 PRO A CA 1
ATOM 974 C C . PRO A 1 133 ? -10.191 -11.089 -15.604 1.00 90.88 133 PRO A C 1
ATOM 976 O O . PRO A 1 133 ? -11.256 -10.498 -15.759 1.00 90.88 133 PRO A O 1
ATOM 979 N N . GLY A 1 134 ? -9.251 -11.099 -16.557 1.00 86.75 134 GLY A N 1
ATOM 980 C CA . GLY A 1 134 ? -9.337 -10.250 -17.756 1.00 86.75 134 GLY A CA 1
ATOM 981 C C . GLY A 1 134 ? -10.623 -10.421 -18.580 1.00 86.75 134 GLY A C 1
ATOM 982 O O . GLY A 1 134 ? -11.145 -9.447 -19.113 1.00 86.75 134 GLY A O 1
ATOM 983 N N . ALA A 1 135 ? -11.158 -11.640 -18.656 1.00 80.12 135 ALA A N 1
ATOM 984 C CA . ALA A 1 135 ? -12.479 -11.919 -19.211 1.00 80.12 135 ALA A CA 1
ATOM 985 C C . ALA A 1 135 ? -13.205 -12.903 -18.285 1.00 80.12 135 ALA A C 1
ATOM 987 O O . ALA A 1 135 ? -13.068 -14.116 -18.423 1.00 80.12 135 ALA A O 1
ATOM 988 N N . GLY A 1 136 ? -13.937 -12.388 -17.298 1.00 87.00 136 GLY A N 1
ATOM 989 C CA . GLY A 1 136 ? -14.709 -13.208 -16.368 1.00 87.00 136 GLY A CA 1
ATOM 990 C C . GLY A 1 136 ? -15.447 -12.380 -15.322 1.00 87.00 136 GLY A C 1
ATOM 991 O O . GLY A 1 136 ? -15.316 -11.157 -15.274 1.00 87.00 136 GLY A O 1
ATOM 992 N N . ALA A 1 137 ? -16.245 -13.059 -14.500 1.00 92.31 137 ALA A N 1
ATOM 993 C CA . ALA A 1 137 ? -16.871 -12.440 -13.339 1.00 92.31 137 ALA A CA 1
ATOM 994 C C . ALA A 1 137 ? -15.826 -12.162 -12.249 1.00 92.31 137 ALA A C 1
ATOM 996 O O . ALA A 1 137 ? -14.825 -12.873 -12.148 1.00 92.31 137 ALA A O 1
ATOM 997 N N . ALA A 1 138 ? -16.089 -11.143 -11.430 1.00 94.69 138 ALA A N 1
ATOM 998 C CA . ALA A 1 138 ? -15.327 -10.889 -10.217 1.00 94.69 138 ALA A CA 1
ATOM 999 C C . ALA A 1 138 ? -15.332 -12.139 -9.320 1.00 94.69 138 ALA A C 1
ATOM 1001 O O . ALA A 1 138 ? -16.381 -12.747 -9.096 1.00 94.69 138 ALA A O 1
ATOM 1002 N N . VAL A 1 139 ? -14.154 -12.527 -8.836 1.00 95.44 139 VAL A N 1
ATOM 1003 C CA . VAL A 1 139 ? -13.959 -13.671 -7.944 1.00 95.44 139 VAL A CA 1
ATOM 1004 C C . VAL A 1 139 ? -13.743 -13.136 -6.533 1.00 95.44 139 VAL A C 1
ATOM 1006 O O . VAL A 1 139 ? -12.752 -12.437 -6.322 1.00 95.44 139 VAL A O 1
ATOM 1009 N N . PRO A 1 140 ? -14.615 -13.446 -5.564 1.00 96.12 140 PRO A N 1
ATOM 1010 C CA . PRO A 1 140 ? -14.437 -12.963 -4.206 1.00 96.12 140 PRO A CA 1
ATOM 1011 C C . PRO A 1 140 ? -13.195 -13.590 -3.568 1.00 96.12 140 PRO A C 1
ATOM 1013 O O . PRO A 1 140 ? -12.994 -14.801 -3.630 1.00 96.12 140 PRO A O 1
ATOM 1016 N N . ILE A 1 141 ? -12.355 -12.746 -2.969 1.00 97.12 141 ILE A N 1
ATOM 1017 C CA . ILE A 1 141 ? -11.104 -13.134 -2.305 1.00 97.12 141 ILE A CA 1
ATOM 1018 C C . ILE A 1 141 ? -11.232 -12.972 -0.793 1.00 97.12 141 ILE A C 1
ATOM 1020 O O . ILE A 1 141 ? -10.965 -13.923 -0.059 1.00 97.12 141 ILE A O 1
ATOM 1024 N N . LEU A 1 142 ? -11.662 -11.789 -0.344 1.00 97.12 142 LEU A N 1
ATOM 1025 C CA . LEU A 1 142 ? -11.819 -11.443 1.069 1.00 97.12 142 LEU A CA 1
ATOM 1026 C C . LEU A 1 142 ? -13.210 -10.849 1.309 1.00 97.12 142 LEU A C 1
ATOM 1028 O O . LEU A 1 142 ? -13.659 -9.997 0.533 1.00 97.12 142 LEU A O 1
ATOM 1032 N N . ARG A 1 143 ? -13.883 -11.295 2.371 1.00 96.81 143 ARG A N 1
ATOM 1033 C CA . ARG A 1 143 ? -15.162 -10.765 2.863 1.00 96.81 143 ARG A CA 1
ATOM 1034 C C . ARG A 1 143 ? -15.145 -10.728 4.376 1.00 96.81 143 ARG A C 1
ATOM 1036 O O . ARG A 1 143 ? -14.741 -11.711 4.982 1.00 96.81 143 ARG A O 1
ATOM 1043 N N . GLU A 1 144 ? -15.566 -9.609 4.961 1.00 96.31 144 GLU A N 1
ATOM 1044 C CA . GLU A 1 144 ? -15.615 -9.431 6.420 1.00 96.31 144 GLU A CA 1
ATOM 1045 C C . GLU A 1 144 ? -14.298 -9.834 7.116 1.00 96.31 144 GLU A C 1
ATOM 1047 O O . GLU A 1 144 ? -14.306 -10.440 8.184 1.00 96.31 144 GLU A O 1
ATOM 1052 N N . ASP A 1 145 ? -13.158 -9.506 6.492 1.00 94.69 145 ASP A N 1
ATOM 1053 C CA . ASP A 1 145 ? -11.811 -9.866 6.964 1.00 94.69 145 ASP A CA 1
ATOM 1054 C C . ASP A 1 145 ? -11.518 -11.386 6.983 1.00 94.69 145 ASP A C 1
ATOM 1056 O O . ASP A 1 145 ? -10.709 -11.858 7.779 1.00 94.69 145 ASP A O 1
ATOM 1060 N N . VAL A 1 146 ? -12.168 -12.175 6.117 1.00 95.88 146 VAL A N 1
ATOM 1061 C CA . VAL A 1 146 ? -11.985 -13.63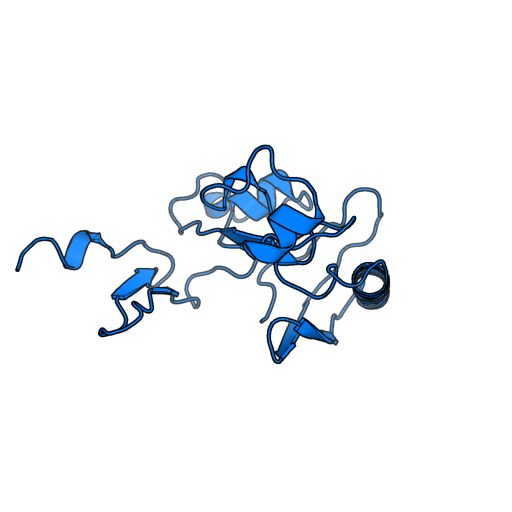4 5.985 1.00 95.88 146 VAL A CA 1
ATOM 1062 C C . VAL A 1 146 ? -11.764 -14.029 4.522 1.00 95.88 146 VAL A C 1
ATOM 1064 O O . VAL A 1 146 ? -12.454 -13.543 3.622 1.00 95.88 146 VAL A O 1
ATOM 1067 N N . TRP A 1 147 ? -10.814 -14.936 4.266 1.00 96.19 147 TRP A N 1
ATOM 1068 C CA . TRP A 1 147 ? -10.600 -15.520 2.935 1.00 96.19 147 TRP A CA 1
ATOM 1069 C C . TRP A 1 147 ? -11.788 -16.383 2.490 1.00 96.19 147 TRP A C 1
ATOM 1071 O O . TRP A 1 147 ? -12.261 -17.230 3.243 1.00 96.19 147 TRP A O 1
ATOM 1081 N N . VAL A 1 148 ? -12.228 -16.232 1.235 1.00 95.56 148 VAL A N 1
ATOM 1082 C CA . VAL A 1 148 ? -13.395 -16.961 0.684 1.00 95.56 148 VAL A CA 1
ATOM 1083 C C . VAL A 1 148 ? -13.113 -17.729 -0.616 1.00 95.56 148 VAL A C 1
ATOM 1085 O O . VAL A 1 148 ? -14.031 -18.235 -1.260 1.00 95.56 148 VAL A O 1
ATOM 1088 N N . LEU A 1 149 ? -11.836 -17.879 -0.986 1.00 85.62 149 LEU A N 1
ATOM 1089 C CA . LEU A 1 149 ? -11.400 -18.520 -2.238 1.00 85.62 149 LEU A CA 1
ATOM 1090 C C . LEU A 1 149 ? -11.808 -20.004 -2.371 1.00 85.62 149 LEU A C 1
ATOM 1092 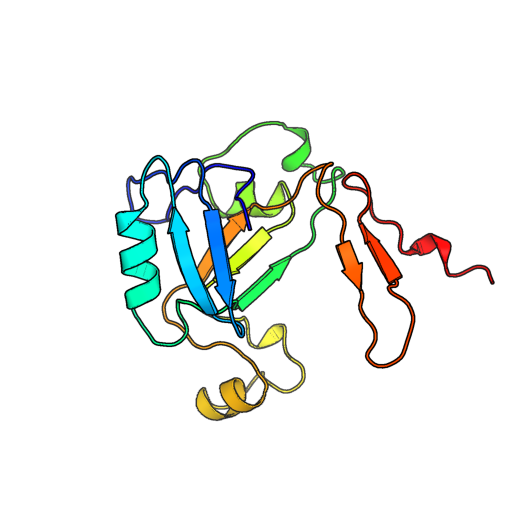O O . LEU A 1 149 ? -11.927 -20.510 -3.486 1.00 85.62 149 LEU A O 1
ATOM 1096 N N . GLU A 1 150 ? -12.067 -20.709 -1.265 1.00 65.88 150 GLU A N 1
ATOM 1097 C CA . GLU A 1 150 ? -12.441 -22.135 -1.279 1.00 65.88 150 GLU A CA 1
ATOM 1098 C C . GLU A 1 150 ? -13.907 -22.399 -1.675 1.00 65.88 150 GLU A C 1
ATOM 1100 O O . GLU A 1 150 ? -14.267 -23.535 -1.984 1.00 65.88 150 GLU A O 1
ATOM 1105 N N . ALA A 1 151 ? -14.754 -21.368 -1.771 1.00 52.97 151 ALA A N 1
ATOM 1106 C CA . ALA A 1 151 ? -16.163 -21.530 -2.146 1.00 52.97 151 ALA A CA 1
ATOM 1107 C C . ALA A 1 151 ? -16.397 -21.850 -3.643 1.00 52.97 151 ALA A C 1
ATOM 1109 O O . ALA A 1 151 ? -17.537 -22.068 -4.046 1.00 52.97 151 ALA A O 1
ATOM 1110 N N . LEU A 1 152 ? -15.345 -21.896 -4.473 1.00 50.38 152 LEU A N 1
ATOM 1111 C CA . LEU A 1 152 ? -15.442 -22.085 -5.932 1.00 50.38 152 LEU A CA 1
ATOM 1112 C C . LEU A 1 152 ? -14.796 -23.381 -6.457 1.00 50.38 152 LEU A C 1
ATOM 1114 O O . LEU A 1 152 ? -14.861 -23.649 -7.653 1.00 50.38 152 LEU A O 1
ATOM 1118 N N . ALA A 1 153 ? -14.199 -24.207 -5.591 1.00 43.44 153 ALA A N 1
ATOM 1119 C CA . ALA A 1 153 ? -13.553 -25.468 -5.986 1.00 43.44 153 ALA A CA 1
ATOM 1120 C C . ALA A 1 153 ? -14.504 -26.687 -6.005 1.00 43.44 153 ALA A C 1
ATOM 1122 O O . ALA A 1 153 ? -14.066 -27.813 -6.237 1.00 43.44 153 ALA A O 1
ATOM 1123 N N . THR A 1 154 ? -15.805 -26.483 -5.769 1.00 39.41 154 THR A N 1
ATOM 1124 C CA . THR A 1 154 ? -16.837 -27.533 -5.841 1.00 39.41 154 THR A CA 1
ATOM 1125 C C . THR A 1 154 ? -17.980 -27.096 -6.759 1.00 39.41 154 THR A C 1
ATOM 1127 O O . THR A 1 154 ? -19.041 -26.676 -6.308 1.00 39.41 154 THR A O 1
ATOM 1130 N N . GLY A 1 155 ? -17.749 -27.170 -8.070 1.00 39.50 155 GLY A N 1
ATOM 1131 C CA . GLY A 1 155 ? -18.750 -26.904 -9.107 1.00 39.50 155 GLY A CA 1
ATOM 1132 C C . GLY A 1 155 ? -18.407 -27.612 -10.401 1.00 39.50 155 GLY A C 1
ATOM 1133 O O . GLY A 1 155 ? -17.267 -27.412 -10.871 1.00 39.50 155 GLY A O 1
#

Solvent-accessible surface area (backbone atoms only — not comparable to full-atom values): 8661 Å² total; per-residue (Å²): 93,55,40,67,55,66,40,41,44,87,99,48,103,45,58,30,30,71,39,35,41,40,74,56,98,70,27,56,76,46,76,48,38,85,33,49,41,70,60,52,53,54,51,38,68,70,42,91,23,20,30,20,61,26,46,79,49,88,45,39,65,82,27,74,53,30,67,66,75,69,83,70,68,36,56,79,55,45,50,56,27,22,13,26,38,20,34,2,32,28,61,43,84,82,37,89,86,26,66,92,49,54,75,70,56,20,43,78,72,67,37,32,61,40,94,44,69,48,77,41,33,47,39,47,59,91,41,68,40,66,45,76,52,97,86,63,70,74,40,64,39,32,49,66,26,36,79,46,64,77,80,68,80,80,124

Sequence (155 aa):
VRATRPLALPGRSVIVSDLELRFEQGRIVEVSASSGEEVVRAQLANDDGAACLGEVALVDGTSAVGRTGLTFFNSLFDENATCHIAYGRAYAEAVENAVGKSPEGQRRLGVNQSTVHTDVMVGGPEVEVDGLPGAGAAVPILREDVWVLEALATG